Protein AF-A0A7C6TCW6-F1 (afdb_monomer_lite)

Foldseek 3Di:
DDDDVVVVVVLCVQLPDDQPFPDPSVVSNVVSVCVVCVVVVWHWDKDKDWWACCCVVPVVVVLVVLLVVLQVVLVVCCVVDVPVSVVSVVVNVVVCVVVVDDDPVVVVVGVPHDIGIDMDTDTDDDDDPPDPDDDDDDD

Secondary structure (DSSP, 8-state):
----HHHHHHHHHHT-S---TTSHHHHHHHHHHHHHHHHTT--EEEEEEEE--HHHHHHHHHHHHHHHHHHHHHHHHTTT-HHHHHHHHHHHHHHHGGGGS--HHHHHHHHTS--EEEEEEEE--PPPTT-S-------

Sequence (139 aa):
MRFEAERARANAVAIAFPRRSGSEGSARARGHIVAQLRAANLEPAIESFGFSPLLMELALPLAVLAVAGVVLAATFTYPSSPGAAMALLLLGFLAGLPATRWNRGIERLLDRGAQHEGINVVVEVPAPADADRHLILMA

pLDDT: mean 79.87, std 12.92, range [32.81, 93.44]

Radius of gyration: 23.72 Å; chains: 1; bounding box: 47×37×62 Å

Structure (mmCIF, N/CA/C/O backbone):
data_AF-A0A7C6TCW6-F1
#
_entry.id   AF-A0A7C6TCW6-F1
#
loop_
_atom_site.group_PDB
_atom_site.id
_atom_site.type_symbol
_atom_site.label_atom_id
_atom_site.label_alt_id
_atom_site.label_comp_id
_atom_site.label_asym_id
_atom_site.label_entity_id
_atom_site.label_seq_id
_atom_site.pdbx_PDB_ins_code
_atom_site.Cartn_x
_atom_site.Cartn_y
_atom_site.Cartn_z
_atom_site.occupancy
_atom_site.B_iso_or_equiv
_atom_site.auth_seq_id
_atom_site.auth_comp_id
_atom_site.auth_asym_id
_atom_site.auth_atom_id
_atom_site.pdbx_PDB_model_num
ATOM 1 N N . MET A 1 1 ? -25.259 -14.004 13.417 1.00 54.69 1 MET A N 1
ATOM 2 C CA . MET A 1 1 ? -25.116 -12.533 13.294 1.00 54.69 1 MET A CA 1
ATOM 3 C C . MET A 1 1 ? -25.705 -12.094 11.964 1.00 54.69 1 MET A C 1
ATOM 5 O O . MET A 1 1 ? -25.434 -12.751 1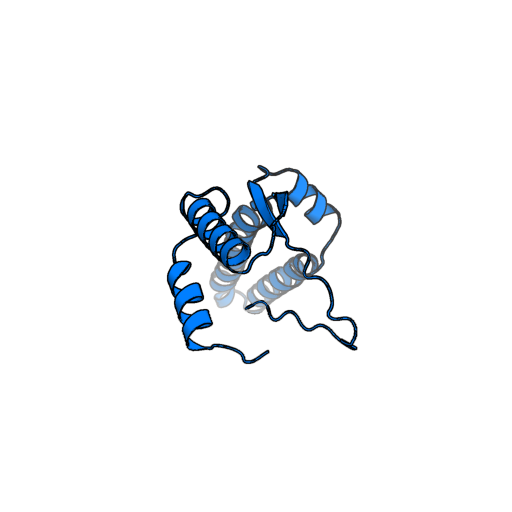0.966 1.00 54.69 1 MET A O 1
ATOM 9 N N . ARG A 1 2 ? -26.525 -11.037 11.935 1.00 70.81 2 ARG A N 1
ATOM 10 C CA . ARG A 1 2 ? -27.025 -10.448 10.684 1.00 70.81 2 ARG A CA 1
ATOM 11 C C . ARG A 1 2 ? -26.055 -9.346 10.266 1.00 70.81 2 ARG A C 1
ATOM 13 O O . ARG A 1 2 ? -25.781 -8.455 11.058 1.00 70.81 2 ARG A O 1
ATOM 20 N N . PHE A 1 3 ? -25.506 -9.438 9.061 1.00 76.38 3 PHE A N 1
ATOM 21 C CA . PHE A 1 3 ? -24.609 -8.413 8.536 1.00 76.38 3 PHE A CA 1
ATOM 22 C C . PHE A 1 3 ? -25.398 -7.135 8.213 1.00 76.38 3 PHE A C 1
ATOM 24 O O . PHE A 1 3 ? -26.351 -7.169 7.433 1.00 76.38 3 PHE A O 1
ATOM 31 N N . GLU A 1 4 ? -25.010 -6.013 8.820 1.00 84.25 4 GLU A N 1
ATOM 32 C CA . GLU A 1 4 ? -25.613 -4.696 8.593 1.00 84.25 4 GLU A CA 1
ATOM 33 C C . GLU A 1 4 ? -24.833 -3.941 7.510 1.00 84.25 4 GLU A C 1
ATOM 35 O O . GLU A 1 4 ? -23.917 -3.169 7.797 1.00 84.25 4 GLU A O 1
ATOM 40 N N . ALA A 1 5 ? -25.197 -4.166 6.246 1.00 85.50 5 ALA A N 1
ATOM 41 C CA . ALA A 1 5 ? -24.483 -3.605 5.097 1.00 85.50 5 ALA A CA 1
ATOM 42 C C . ALA A 1 5 ? -24.388 -2.067 5.120 1.00 85.50 5 ALA A C 1
ATOM 44 O O . ALA A 1 5 ? -23.332 -1.514 4.820 1.00 85.50 5 ALA A O 1
ATOM 45 N N . GLU A 1 6 ? -25.454 -1.374 5.531 1.00 89.00 6 GLU A N 1
ATOM 46 C CA . GLU A 1 6 ? -25.458 0.095 5.626 1.00 89.00 6 GLU A CA 1
ATOM 47 C C . GLU A 1 6 ? -24.468 0.612 6.672 1.00 89.00 6 GLU A C 1
ATOM 49 O O . GLU A 1 6 ? -23.754 1.589 6.443 1.00 89.00 6 GLU A O 1
ATOM 54 N N . ARG A 1 7 ? -24.351 -0.090 7.802 1.00 84.38 7 ARG A N 1
ATOM 55 C CA . ARG A 1 7 ? -23.389 0.251 8.852 1.00 84.38 7 ARG A CA 1
ATOM 56 C C . ARG A 1 7 ? -21.953 0.004 8.395 1.00 84.38 7 ARG A C 1
ATOM 58 O O . ARG A 1 7 ? -21.087 0.846 8.621 1.00 84.38 7 ARG A O 1
ATOM 65 N N . ALA A 1 8 ? -21.708 -1.109 7.703 1.00 84.06 8 ALA A N 1
ATOM 66 C CA . ALA A 1 8 ? -20.403 -1.404 7.113 1.00 84.06 8 ALA A CA 1
ATOM 67 C C . ALA A 1 8 ? -19.998 -0.343 6.077 1.00 84.06 8 ALA A C 1
ATOM 69 O O . ALA A 1 8 ? -18.872 0.154 6.104 1.00 84.06 8 ALA A O 1
ATOM 70 N N . ARG A 1 9 ? -20.935 0.072 5.215 1.00 87.50 9 ARG A N 1
ATOM 71 C CA . ARG A 1 9 ? -20.724 1.149 4.241 1.00 87.50 9 ARG A CA 1
ATOM 72 C C . ARG A 1 9 ? -20.415 2.482 4.920 1.00 87.50 9 ARG A C 1
ATOM 74 O O . ARG A 1 9 ? -19.470 3.154 4.514 1.00 87.50 9 ARG A O 1
ATOM 81 N N . ALA A 1 10 ? -21.179 2.861 5.944 1.00 89.06 10 ALA A N 1
ATOM 82 C CA . ALA A 1 10 ? -20.945 4.097 6.689 1.00 89.06 10 ALA A CA 1
ATOM 83 C C . ALA A 1 10 ? -19.545 4.119 7.326 1.00 89.06 10 ALA A C 1
ATOM 85 O O . ALA A 1 10 ? -18.828 5.111 7.199 1.00 89.06 10 ALA A O 1
ATOM 86 N N . ASN A 1 11 ? -19.121 3.001 7.924 1.00 88.69 11 ASN A N 1
ATOM 87 C CA . ASN A 1 11 ? -17.780 2.853 8.491 1.00 88.69 11 ASN A CA 1
ATOM 88 C C . ASN A 1 11 ? -16.686 2.930 7.417 1.00 88.69 11 ASN A C 1
ATOM 90 O O . ASN A 1 11 ? -15.690 3.622 7.613 1.00 88.69 11 ASN A O 1
ATOM 94 N N . ALA A 1 12 ? -16.881 2.283 6.264 1.00 87.31 12 ALA A N 1
ATOM 95 C CA . ALA A 1 12 ? -15.932 2.346 5.154 1.00 87.31 12 ALA A CA 1
ATOM 96 C C . ALA A 1 12 ? -15.739 3.786 4.649 1.00 87.31 12 ALA A C 1
ATOM 98 O O . ALA A 1 12 ? -14.606 4.233 4.478 1.00 87.31 12 ALA A O 1
ATOM 99 N N . VAL A 1 13 ? -16.834 4.538 4.484 1.00 92.06 13 VAL A N 1
ATOM 100 C CA . VAL A 1 13 ? -16.797 5.959 4.099 1.00 92.06 13 VAL A CA 1
ATOM 101 C C . VAL A 1 13 ? -16.108 6.806 5.171 1.00 92.06 13 VAL A C 1
ATOM 103 O O . VAL A 1 13 ? -15.312 7.684 4.839 1.00 92.06 13 VAL A O 1
ATOM 106 N N . ALA A 1 14 ? -16.351 6.524 6.453 1.00 88.31 14 ALA A N 1
ATOM 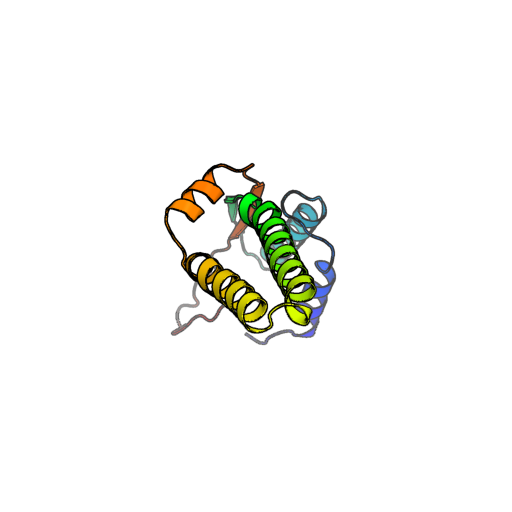107 C CA . ALA A 1 14 ? -15.774 7.277 7.565 1.00 88.31 14 ALA A CA 1
ATOM 108 C C . ALA A 1 14 ? -14.240 7.215 7.626 1.00 88.31 14 ALA A C 1
ATOM 110 O O . ALA A 1 14 ? -13.632 8.104 8.219 1.00 88.31 14 ALA A O 1
ATOM 111 N N . ILE A 1 15 ? -13.615 6.208 7.006 1.00 91.38 15 ILE A N 1
ATOM 112 C CA . ILE A 1 15 ? -12.154 6.052 6.924 1.00 91.38 15 ILE A CA 1
ATOM 113 C C . ILE A 1 15 ? -11.604 6.196 5.494 1.00 91.38 15 ILE A C 1
ATOM 115 O O . ILE A 1 15 ? -10.417 5.944 5.268 1.00 91.38 15 ILE A O 1
ATOM 119 N N . ALA A 1 16 ? -12.438 6.578 4.522 1.00 88.94 16 ALA A N 1
ATOM 120 C CA . ALA A 1 16 ? -12.087 6.686 3.103 1.00 88.94 16 ALA A CA 1
ATOM 121 C C . ALA A 1 16 ? -11.360 8.005 2.780 1.00 88.94 16 ALA A C 1
ATOM 123 O O . ALA A 1 16 ? -11.826 8.831 1.999 1.00 88.94 16 ALA A O 1
ATOM 124 N N . PHE A 1 17 ? -10.200 8.211 3.395 1.00 90.50 17 PHE A N 1
ATOM 125 C CA . PHE A 1 17 ? -9.302 9.335 3.131 1.00 90.50 17 PHE A CA 1
ATOM 126 C C . PHE A 1 17 ? -7.839 8.855 3.115 1.00 90.50 17 PHE A C 1
ATOM 128 O O . PHE A 1 17 ? -7.556 7.741 3.573 1.00 90.50 17 PHE A O 1
ATOM 135 N N . PRO A 1 18 ? -6.887 9.658 2.597 1.00 88.94 18 PRO A N 1
ATOM 136 C CA . PRO A 1 18 ? -5.473 9.295 2.606 1.00 88.94 18 PRO A CA 1
ATOM 137 C C . PRO A 1 18 ? -4.973 8.995 4.023 1.00 88.94 18 PRO A C 1
ATOM 139 O O . PRO A 1 18 ? -5.054 9.829 4.922 1.00 88.94 18 PRO A O 1
ATOM 142 N N . ARG A 1 19 ? -4.452 7.785 4.222 1.00 87.50 19 ARG A N 1
ATOM 143 C CA . ARG A 1 19 ? -4.092 7.232 5.537 1.00 87.50 19 ARG A CA 1
ATOM 144 C C . ARG A 1 19 ? -2.727 6.547 5.501 1.00 87.50 19 ARG A C 1
ATOM 146 O O . ARG A 1 19 ? -2.583 5.389 5.876 1.00 87.50 19 ARG A O 1
ATOM 153 N N . ARG A 1 20 ? -1.715 7.262 4.994 1.00 81.69 20 ARG A N 1
ATOM 154 C CA . ARG A 1 20 ? -0.324 6.771 4.955 1.00 81.69 20 ARG A CA 1
ATOM 155 C C . ARG A 1 20 ? 0.151 6.440 6.375 1.00 81.69 20 ARG A C 1
ATOM 157 O O . ARG A 1 20 ? -0.230 7.139 7.318 1.00 81.69 20 ARG A O 1
ATOM 164 N N . SER A 1 21 ? 0.982 5.411 6.539 1.00 79.50 21 SER A N 1
ATOM 165 C CA . SER A 1 21 ? 1.566 5.100 7.853 1.00 79.50 21 SER A CA 1
ATOM 166 C C . SER A 1 21 ? 2.279 6.320 8.438 1.00 79.50 21 SER A C 1
ATOM 168 O O . SER A 1 21 ? 2.903 7.078 7.697 1.00 79.50 21 SER A O 1
ATOM 170 N N . GLY A 1 22 ? 2.126 6.545 9.743 1.00 77.25 22 GLY A N 1
ATOM 171 C CA . GLY A 1 22 ? 2.667 7.720 10.437 1.00 77.25 22 GLY A CA 1
ATOM 172 C C . GLY A 1 22 ? 1.963 9.058 10.153 1.00 77.25 22 GLY A C 1
ATOM 173 O O . GLY A 1 22 ? 2.321 10.058 10.763 1.00 77.25 22 GLY A O 1
ATOM 174 N N . SER A 1 23 ? 0.961 9.114 9.266 1.00 85.50 23 SER A N 1
ATOM 175 C CA . SER A 1 23 ? 0.213 10.354 8.991 1.00 85.50 23 SER A CA 1
ATOM 176 C C . SER A 1 23 ? -0.913 10.619 9.999 1.00 85.50 23 SER A C 1
ATOM 178 O O . SER A 1 23 ? -1.426 9.693 10.635 1.00 85.50 23 SER A O 1
ATOM 180 N N . GLU A 1 24 ? -1.391 11.868 10.059 1.00 89.50 24 GLU A N 1
ATOM 181 C CA . GLU A 1 24 ? -2.609 12.234 10.804 1.00 89.50 24 GLU A CA 1
ATOM 182 C C . GLU A 1 24 ? -3.831 11.414 10.370 1.00 89.50 24 GLU A C 1
ATOM 184 O O . GLU A 1 24 ? -4.651 11.024 11.201 1.00 89.50 24 GLU A O 1
ATOM 189 N N . GLY A 1 25 ? -3.933 11.087 9.076 1.00 88.56 25 GLY A N 1
ATOM 190 C CA . GLY A 1 25 ? -4.988 10.220 8.558 1.00 88.56 25 GLY A CA 1
ATOM 191 C C . GLY A 1 25 ? -4.953 8.831 9.202 1.00 88.56 25 GLY A C 1
ATOM 192 O O . GLY A 1 25 ? -5.979 8.327 9.656 1.00 88.56 25 GLY A O 1
ATOM 193 N N . SER A 1 26 ? -3.770 8.228 9.332 1.00 87.75 26 SER A N 1
ATOM 194 C CA . SER A 1 26 ? -3.629 6.940 10.026 1.00 87.75 26 SER A CA 1
ATOM 195 C C . SER A 1 26 ? -4.049 7.036 11.500 1.00 87.75 26 SER A C 1
ATOM 197 O O . SER A 1 26 ? -4.824 6.204 11.978 1.00 87.75 26 SER A O 1
ATOM 199 N N . ALA A 1 27 ? -3.651 8.102 12.205 1.00 89.31 27 ALA A N 1
ATOM 200 C CA . ALA A 1 27 ? -4.062 8.329 13.593 1.00 89.31 27 ALA A CA 1
ATOM 201 C C . ALA A 1 27 ? -5.586 8.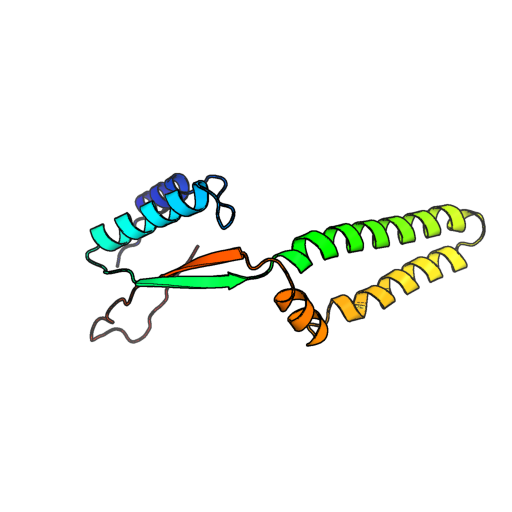500 13.741 1.00 89.31 27 ALA A C 1
ATOM 203 O O . ALA A 1 27 ? -6.194 7.915 14.642 1.00 89.31 27 ALA A O 1
ATOM 204 N N . ARG A 1 28 ? -6.220 9.245 12.826 1.00 91.06 28 ARG A N 1
ATOM 205 C CA . ARG A 1 28 ? -7.676 9.440 12.792 1.00 91.06 28 ARG A CA 1
ATOM 206 C C . ARG A 1 28 ? -8.423 8.137 12.510 1.00 91.06 28 ARG A C 1
ATOM 208 O O . ARG A 1 28 ? -9.404 7.843 13.190 1.00 91.06 28 ARG A O 1
ATOM 215 N N . ALA A 1 29 ? -7.956 7.350 11.541 1.00 90.44 29 ALA A N 1
ATOM 216 C CA . ALA A 1 29 ? -8.545 6.053 11.214 1.00 90.44 29 ALA A CA 1
ATOM 217 C C . ALA A 1 29 ? -8.432 5.076 12.396 1.00 90.44 29 ALA A C 1
ATOM 219 O O . ALA A 1 29 ? -9.423 4.449 12.767 1.00 90.44 29 ALA A O 1
ATOM 220 N N . ARG A 1 30 ? -7.266 5.021 13.055 1.00 90.38 30 ARG A N 1
ATOM 221 C CA . ARG A 1 30 ? -7.063 4.233 14.279 1.00 90.38 30 ARG A CA 1
ATOM 222 C C . ARG A 1 30 ? -8.041 4.638 15.379 1.00 90.38 30 ARG A C 1
ATOM 224 O O . ARG A 1 30 ? -8.686 3.772 15.963 1.00 90.38 30 ARG A O 1
ATOM 231 N N . GLY A 1 31 ? -8.182 5.939 15.638 1.00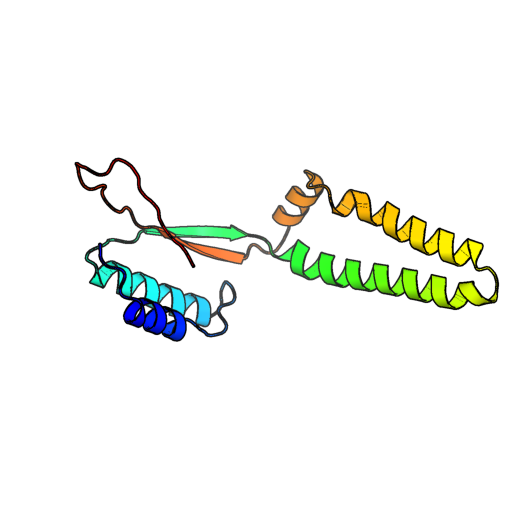 91.19 31 GLY A N 1
ATOM 232 C CA . GLY A 1 31 ? -9.130 6.454 16.630 1.00 91.19 31 GLY A CA 1
ATOM 233 C C . GLY A 1 31 ? -10.573 6.039 16.332 1.00 91.19 31 GLY A C 1
ATOM 234 O O . GLY A 1 31 ? -11.283 5.603 17.235 1.00 91.19 31 GLY A O 1
ATOM 235 N N . HIS A 1 32 ? -10.983 6.096 15.060 1.00 91.75 32 HIS A N 1
ATOM 236 C CA . HIS A 1 32 ? -12.305 5.638 14.632 1.00 91.75 32 HIS A CA 1
ATOM 237 C C . HIS A 1 32 ? -12.509 4.134 14.876 1.00 91.75 32 HIS A C 1
ATOM 239 O O . HIS A 1 32 ? -13.524 3.747 15.452 1.00 91.75 32 HIS A O 1
ATOM 245 N N . ILE A 1 33 ? -11.540 3.292 14.499 1.00 90.31 33 ILE A N 1
ATOM 246 C CA . ILE A 1 33 ? -11.612 1.833 14.689 1.00 90.31 33 ILE A CA 1
ATOM 247 C C . ILE A 1 33 ? -11.692 1.481 16.180 1.00 90.31 33 ILE A C 1
ATOM 249 O O . ILE A 1 33 ? -12.579 0.734 16.586 1.00 90.31 33 ILE A O 1
ATOM 253 N N . VAL A 1 34 ? -10.821 2.064 17.010 1.00 92.44 34 VAL A N 1
ATOM 254 C CA . VAL A 1 34 ? -10.819 1.840 18.466 1.00 92.44 34 VAL A CA 1
ATOM 255 C C . VAL A 1 34 ? -12.151 2.259 19.092 1.00 92.44 34 VAL A C 1
ATOM 257 O O . VAL A 1 34 ? -12.688 1.534 19.928 1.00 92.44 34 VAL A O 1
ATOM 260 N N . ALA A 1 35 ? -12.718 3.392 18.670 1.00 90.75 35 ALA A N 1
ATOM 261 C CA . ALA A 1 35 ? -14.017 3.845 19.159 1.00 90.75 35 ALA A CA 1
ATOM 262 C C . ALA A 1 35 ? -15.152 2.877 18.784 1.00 90.75 35 ALA A C 1
ATOM 264 O O . ALA A 1 35 ? -15.992 2.579 19.630 1.00 90.75 35 ALA A O 1
ATOM 265 N N . GLN A 1 36 ? -15.165 2.351 17.552 1.00 90.00 36 GLN A N 1
ATOM 266 C CA . GLN A 1 36 ? -16.168 1.373 17.112 1.00 90.00 36 GLN A CA 1
ATOM 267 C C . GLN A 1 36 ? -16.059 0.046 17.875 1.00 90.00 36 GLN A C 1
ATOM 269 O O . GLN A 1 36 ? -17.082 -0.516 18.261 1.00 90.00 36 GLN A O 1
ATOM 274 N N . LEU A 1 37 ? -14.838 -0.435 18.135 1.00 89.44 37 LEU A N 1
ATOM 275 C CA . LEU A 1 37 ? -14.610 -1.660 18.911 1.00 89.44 37 LEU A CA 1
ATOM 276 C C . LEU A 1 37 ? -15.074 -1.500 20.364 1.00 89.44 37 LEU A C 1
ATOM 278 O O . LEU A 1 37 ? -15.831 -2.333 20.859 1.00 89.44 37 LEU A O 1
ATOM 282 N N . ARG A 1 38 ? -14.729 -0.383 21.013 1.00 90.56 38 ARG A N 1
ATOM 283 C CA . ARG A 1 38 ? -15.197 -0.086 22.378 1.00 90.56 38 ARG A CA 1
ATOM 284 C C . ARG A 1 38 ? -16.708 0.097 22.460 1.00 90.5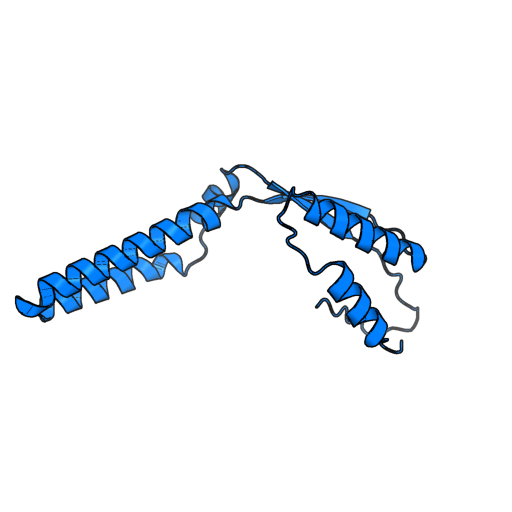6 38 ARG A C 1
ATOM 286 O O . ARG A 1 38 ? -17.325 -0.385 23.401 1.00 90.56 38 ARG A O 1
ATOM 293 N N . ALA A 1 39 ? -17.328 0.729 21.461 1.00 89.44 39 ALA A N 1
ATOM 294 C CA . ALA A 1 39 ? -18.787 0.832 21.377 1.00 89.44 39 ALA A CA 1
ATOM 295 C C . ALA A 1 39 ? -19.475 -0.540 21.227 1.00 89.44 39 ALA A C 1
ATOM 297 O O . ALA A 1 39 ? -20.656 -0.672 21.544 1.00 89.44 39 ALA A O 1
ATOM 298 N N . ALA A 1 40 ? -18.745 -1.559 20.763 1.00 85.88 40 ALA A N 1
ATOM 299 C CA . ALA A 1 40 ? -19.183 -2.950 20.722 1.00 85.88 40 ALA A CA 1
ATOM 300 C C . ALA A 1 40 ? -18.813 -3.747 21.993 1.00 85.88 40 ALA A C 1
ATOM 302 O O . ALA A 1 40 ? -18.946 -4.969 21.989 1.00 85.88 40 ALA A O 1
ATOM 303 N N . ASN A 1 41 ? -18.376 -3.078 23.070 1.00 87.81 41 ASN A N 1
ATOM 304 C CA . ASN A 1 41 ? -17.877 -3.681 24.314 1.00 87.81 41 ASN A CA 1
ATOM 305 C C . ASN A 1 41 ? -16.679 -4.623 24.111 1.00 87.81 41 ASN A C 1
ATOM 307 O O . ASN A 1 41 ? -16.522 -5.602 24.839 1.00 87.81 41 ASN A O 1
ATOM 311 N N . LEU A 1 42 ? -15.843 -4.336 23.114 1.00 86.62 42 LEU A N 1
ATOM 312 C CA . LEU A 1 42 ? -14.581 -5.029 22.912 1.00 86.62 42 LEU A CA 1
ATOM 313 C C . LEU A 1 42 ? -13.420 -4.147 23.373 1.00 86.62 42 LEU A C 1
ATOM 315 O O . LEU A 1 42 ? -13.407 -2.946 23.094 1.00 86.62 42 LEU A O 1
ATOM 319 N N . GLU A 1 43 ? -12.429 -4.752 24.024 1.00 89.12 43 GLU A N 1
ATOM 320 C CA . GLU A 1 43 ? -11.212 -4.067 24.464 1.00 89.12 43 GLU A CA 1
ATOM 321 C C . GLU A 1 43 ? -10.071 -4.306 23.464 1.00 89.12 43 GLU A C 1
ATOM 323 O O . GLU A 1 43 ? -9.521 -5.408 23.410 1.00 89.12 43 GLU A O 1
ATOM 328 N N . PRO A 1 44 ? -9.718 -3.309 22.630 1.00 88.69 44 PRO A N 1
ATOM 329 C CA . PRO A 1 44 ? -8.640 -3.461 21.667 1.00 88.69 44 PRO A CA 1
ATOM 330 C C . PRO A 1 44 ? -7.259 -3.277 22.313 1.00 88.69 44 PRO A C 1
ATOM 332 O O . PRO A 1 44 ? -7.004 -2.277 22.990 1.00 88.69 44 PRO A O 1
ATOM 335 N N . ALA A 1 45 ? -6.338 -4.186 22.006 1.00 88.06 45 ALA A N 1
ATOM 336 C CA . ALA A 1 45 ? -4.906 -4.027 22.219 1.00 88.06 45 ALA A CA 1
ATOM 337 C C . ALA A 1 45 ? -4.265 -3.283 21.035 1.00 88.06 45 ALA A C 1
ATOM 339 O O . ALA A 1 45 ? -4.653 -3.451 19.876 1.00 88.06 45 ALA A O 1
ATOM 340 N N . ILE A 1 46 ? -3.279 -2.438 21.333 1.00 87.25 46 ILE A N 1
ATOM 341 C CA . ILE A 1 46 ? -2.528 -1.676 20.332 1.00 87.25 46 ILE A CA 1
ATOM 342 C C . ILE A 1 46 ? -1.116 -2.250 20.273 1.00 87.25 46 ILE A C 1
ATOM 344 O O . ILE A 1 46 ? -0.379 -2.163 21.253 1.00 87.25 46 ILE A O 1
ATOM 348 N N . GLU A 1 47 ? -0.740 -2.803 19.123 1.00 87.00 47 GLU A N 1
ATOM 349 C CA . GLU A 1 47 ? 0.580 -3.398 18.906 1.00 87.00 47 GLU A CA 1
ATOM 350 C C . GLU A 1 47 ? 1.354 -2.598 17.856 1.00 87.00 47 GLU A C 1
ATOM 352 O O . GLU A 1 47 ? 0.912 -2.470 16.711 1.00 87.00 47 GLU A O 1
ATOM 357 N N . SER A 1 48 ? 2.513 -2.057 18.233 1.00 83.50 48 SER A N 1
ATOM 358 C CA . SER A 1 48 ? 3.420 -1.398 17.288 1.00 83.50 48 SER A CA 1
ATOM 359 C C . SER A 1 48 ? 4.254 -2.433 16.532 1.00 83.50 48 SER A C 1
ATOM 361 O O . SER A 1 48 ? 4.757 -3.392 17.117 1.00 83.50 48 SER A O 1
ATOM 363 N N . PHE A 1 49 ? 4.457 -2.209 15.235 1.00 81.31 49 PHE A N 1
ATOM 364 C CA . PHE A 1 49 ? 5.394 -2.974 14.416 1.00 81.31 49 PHE A CA 1
ATOM 365 C C . PHE A 1 49 ? 6.217 -2.043 13.524 1.00 81.31 49 PHE A C 1
ATOM 367 O O . PHE A 1 49 ? 5.758 -0.979 13.116 1.00 81.31 49 PHE A O 1
ATOM 374 N N . GLY A 1 50 ? 7.444 -2.447 13.208 1.00 74.94 50 GLY A N 1
ATOM 375 C CA . GLY A 1 50 ? 8.300 -1.736 12.265 1.00 74.94 50 GLY A CA 1
ATOM 376 C C . GLY A 1 50 ? 8.220 -2.359 10.878 1.00 74.94 50 GLY A C 1
ATOM 377 O O . GLY A 1 50 ? 8.270 -3.581 10.741 1.00 74.94 50 GLY A O 1
ATOM 378 N N . PHE A 1 51 ? 8.128 -1.536 9.837 1.00 75.38 51 PHE A N 1
ATOM 379 C CA . PHE A 1 51 ? 8.327 -1.987 8.460 1.00 75.38 51 PHE A CA 1
ATOM 380 C C . PHE A 1 51 ? 9.119 -0.955 7.662 1.00 75.38 51 PHE A C 1
ATOM 382 O O . PHE A 1 51 ? 9.116 0.233 7.967 1.00 75.38 51 PHE A O 1
ATOM 389 N N . SER A 1 52 ? 9.798 -1.395 6.610 1.00 72.56 52 SER A N 1
ATOM 390 C CA . SER A 1 52 ? 10.591 -0.515 5.755 1.00 72.56 52 SER A CA 1
ATOM 391 C C . SER A 1 52 ? 9.977 -0.439 4.360 1.00 72.56 52 SER A C 1
ATOM 393 O O . SER A 1 52 ? 9.933 -1.453 3.658 1.00 72.56 52 SER A O 1
ATOM 395 N N . PRO A 1 53 ? 9.520 0.744 3.914 1.00 69.19 53 PRO A N 1
ATOM 396 C CA . PRO A 1 53 ? 9.022 0.929 2.557 1.00 69.19 53 PRO A CA 1
ATOM 397 C C . PRO A 1 53 ? 10.154 1.138 1.544 1.00 69.19 53 PRO A C 1
ATOM 399 O O . PRO A 1 53 ? 9.869 1.271 0.358 1.00 69.19 53 PRO A O 1
ATOM 402 N N . LEU A 1 54 ? 11.422 1.152 1.983 1.00 70.19 54 LEU A N 1
ATOM 403 C CA . LEU A 1 54 ? 12.594 1.507 1.175 1.00 70.19 54 LEU A CA 1
ATOM 404 C C . LEU A 1 54 ? 12.642 0.742 -0.152 1.00 70.19 54 LEU A C 1
ATOM 406 O O . LEU A 1 54 ? 12.926 1.314 -1.199 1.00 70.19 54 LEU A O 1
ATOM 410 N N . LEU A 1 55 ? 12.333 -0.552 -0.119 1.00 65.88 55 LEU A N 1
ATOM 411 C CA . LEU A 1 55 ? 12.332 -1.387 -1.315 1.00 65.88 55 LEU A CA 1
ATOM 412 C C . LEU A 1 55 ? 11.211 -0.994 -2.279 1.00 65.88 55 LEU A C 1
ATOM 414 O O . LEU A 1 55 ? 11.453 -0.918 -3.474 1.00 65.88 55 LEU A O 1
ATOM 418 N N . MET A 1 56 ? 10.015 -0.671 -1.790 1.00 66.94 56 MET A N 1
ATOM 419 C CA . MET A 1 56 ? 8.930 -0.197 -2.655 1.00 66.94 56 MET A CA 1
ATOM 420 C C . MET A 1 56 ? 9.220 1.199 -3.217 1.00 66.94 56 MET A C 1
ATOM 422 O O . MET A 1 56 ? 9.011 1.434 -4.404 1.00 66.94 56 MET A O 1
ATOM 426 N N . GLU A 1 57 ? 9.727 2.111 -2.386 1.00 72.81 57 GLU A N 1
ATOM 427 C CA . GLU A 1 57 ? 9.997 3.499 -2.774 1.00 72.81 57 GLU A CA 1
ATOM 428 C C . GLU A 1 57 ? 11.208 3.635 -3.703 1.00 72.81 57 GLU A C 1
ATOM 430 O O . GLU A 1 57 ? 11.207 4.513 -4.559 1.00 72.81 57 GLU A O 1
ATOM 435 N N . LEU A 1 58 ? 12.220 2.771 -3.578 1.00 73.75 58 LEU A N 1
ATOM 436 C CA . LEU A 1 58 ? 13.438 2.843 -4.387 1.00 73.75 58 LEU A CA 1
ATOM 437 C C . LEU A 1 58 ? 13.452 1.827 -5.534 1.00 73.75 58 LEU A C 1
ATOM 439 O O . LEU A 1 58 ? 13.823 2.170 -6.657 1.00 73.75 58 LEU A O 1
ATOM 443 N N . ALA A 1 59 ? 13.051 0.576 -5.290 1.00 75.25 59 ALA A N 1
ATOM 444 C CA . ALA A 1 59 ? 13.169 -0.462 -6.311 1.00 75.25 59 ALA A CA 1
ATOM 445 C C . ALA A 1 59 ? 12.140 -0.292 -7.427 1.00 75.25 59 ALA A C 1
ATOM 447 O O . ALA A 1 59 ? 12.472 -0.582 -8.572 1.00 75.25 59 ALA A O 1
ATOM 448 N N . LEU A 1 60 ? 10.935 0.218 -7.141 1.00 76.56 60 LEU A N 1
ATOM 449 C CA . LEU A 1 60 ? 9.936 0.437 -8.188 1.00 76.56 60 LEU A CA 1
ATOM 450 C C . LEU A 1 60 ? 10.377 1.529 -9.184 1.00 76.56 60 LEU A C 1
ATOM 452 O O . LEU A 1 60 ? 10.398 1.230 -10.379 1.00 76.56 60 LEU A O 1
ATOM 456 N N . PRO A 1 61 ? 10.808 2.740 -8.767 1.00 80.94 61 PRO A N 1
ATOM 457 C CA . PRO A 1 61 ? 11.321 3.733 -9.712 1.00 80.94 61 PRO A CA 1
ATOM 458 C C . PRO A 1 61 ? 12.553 3.253 -10.478 1.00 80.94 61 PRO A C 1
ATOM 460 O O . PRO A 1 61 ? 12.638 3.459 -11.686 1.00 80.94 61 PRO A O 1
ATOM 463 N N . LEU A 1 62 ? 13.490 2.578 -9.803 1.00 84.25 62 LEU A N 1
ATOM 464 C CA . LEU A 1 62 ? 14.686 2.042 -10.456 1.00 84.25 62 LEU A CA 1
ATOM 465 C C . LEU A 1 62 ? 14.340 0.960 -11.484 1.00 84.25 62 LEU A C 1
ATOM 467 O O . LEU A 1 62 ? 14.903 0.963 -12.576 1.00 84.25 62 LEU A O 1
ATOM 471 N N . ALA A 1 63 ? 13.391 0.073 -11.175 1.00 83.06 63 ALA A N 1
ATOM 472 C CA . ALA A 1 63 ? 12.909 -0.934 -12.115 1.00 83.06 63 ALA A CA 1
ATOM 473 C C . ALA A 1 63 ? 12.228 -0.287 -13.329 1.00 83.06 63 ALA A C 1
ATOM 475 O O . ALA A 1 63 ? 12.513 -0.671 -14.461 1.00 83.06 63 ALA A O 1
ATOM 476 N N . VAL A 1 64 ? 11.389 0.733 -13.113 1.00 84.75 64 VAL A N 1
ATOM 477 C CA . VAL A 1 64 ? 10.746 1.490 -14.201 1.00 84.75 64 VAL A CA 1
ATOM 478 C C . VAL A 1 64 ? 11.791 2.164 -15.091 1.00 84.75 64 VAL A C 1
ATOM 480 O O . VAL A 1 64 ? 11.712 2.045 -16.313 1.00 84.75 64 VAL A O 1
ATOM 483 N N . LEU A 1 65 ? 12.798 2.817 -14.505 1.00 90.00 65 LEU A N 1
ATOM 484 C CA . LEU A 1 65 ? 13.889 3.450 -15.252 1.00 90.00 65 LEU A CA 1
ATOM 485 C C . LEU A 1 65 ? 14.719 2.430 -16.038 1.00 90.00 65 LEU A C 1
ATOM 487 O O . LEU A 1 65 ? 15.049 2.676 -17.197 1.00 90.00 65 LEU A O 1
ATOM 491 N N . ALA A 1 66 ? 15.025 1.277 -15.441 1.00 89.06 66 ALA A N 1
ATOM 492 C CA . ALA A 1 66 ? 15.761 0.209 -16.109 1.00 89.06 66 ALA A CA 1
ATOM 493 C C . ALA A 1 66 ? 14.984 -0.351 -17.309 1.00 89.06 66 ALA A C 1
ATOM 495 O O . ALA A 1 66 ? 15.541 -0.464 -18.402 1.00 89.06 66 ALA A O 1
ATOM 496 N N . VAL A 1 67 ? 13.688 -0.639 -17.141 1.00 88.94 67 VAL A N 1
ATOM 497 C CA . VAL A 1 67 ? 12.818 -1.106 -18.234 1.00 88.94 67 VAL A CA 1
ATOM 498 C C . VAL A 1 67 ? 12.717 -0.047 -19.333 1.00 88.94 67 VAL A C 1
ATOM 500 O O . VAL A 1 67 ? 12.897 -0.373 -20.506 1.00 88.94 67 VAL A O 1
ATOM 503 N N . ALA A 1 68 ? 12.498 1.220 -18.971 1.00 90.69 68 ALA A N 1
ATOM 504 C CA . ALA A 1 68 ? 12.454 2.321 -19.930 1.00 90.69 68 ALA A CA 1
ATOM 505 C C . ALA A 1 68 ? 13.766 2.439 -20.722 1.00 90.69 68 ALA A C 1
ATOM 507 O O . ALA A 1 68 ? 13.730 2.584 -21.942 1.00 90.69 68 ALA A O 1
ATOM 508 N N . GLY A 1 69 ? 14.916 2.307 -20.056 1.00 93.00 69 GLY A N 1
ATOM 509 C CA . GLY A 1 69 ? 16.232 2.317 -20.695 1.00 93.00 69 GLY A CA 1
ATOM 510 C C . GLY A 1 69 ? 16.429 1.166 -21.684 1.00 93.00 69 GLY A C 1
ATOM 511 O O . GLY A 1 69 ? 16.888 1.396 -22.802 1.00 93.00 69 GLY A O 1
ATOM 512 N N . VAL A 1 70 ? 16.030 -0.058 -21.318 1.00 92.75 70 VAL A N 1
ATOM 513 C CA . VAL A 1 70 ? 16.112 -1.234 -22.204 1.00 92.75 70 VAL A CA 1
ATOM 514 C C . VAL A 1 70 ? 15.216 -1.065 -23.432 1.00 92.75 70 VAL A C 1
ATOM 516 O O . VAL A 1 70 ? 15.662 -1.305 -24.554 1.00 92.75 70 VAL A O 1
ATOM 519 N N . VAL A 1 71 ? 13.975 -0.612 -23.243 1.00 90.81 71 VAL A N 1
ATOM 520 C CA . VAL A 1 71 ? 13.030 -0.367 -24.344 1.00 90.81 71 VAL A CA 1
ATOM 521 C C . VAL A 1 71 ? 13.544 0.737 -25.265 1.00 90.81 71 VAL A C 1
ATOM 523 O O . VAL A 1 71 ? 13.500 0.590 -26.487 1.00 90.81 71 VAL A O 1
ATOM 526 N N . LEU A 1 72 ? 14.084 1.819 -24.703 1.00 93.25 72 LEU A N 1
ATOM 527 C CA . LEU A 1 72 ? 14.655 2.916 -25.477 1.00 93.25 72 LEU A CA 1
ATOM 528 C C . LEU A 1 72 ? 15.861 2.446 -26.304 1.00 93.25 72 LEU A C 1
ATOM 530 O O . LEU A 1 72 ? 15.923 2.705 -27.506 1.00 93.25 72 LEU A O 1
ATOM 534 N N . ALA A 1 73 ? 16.778 1.692 -25.692 1.00 91.00 73 ALA A N 1
ATOM 535 C CA . ALA A 1 73 ? 17.938 1.122 -26.374 1.00 91.00 73 ALA A CA 1
ATOM 536 C C . ALA A 1 73 ? 17.525 0.171 -27.508 1.00 91.00 73 ALA A C 1
ATOM 538 O O . ALA A 1 73 ? 18.052 0.263 -28.618 1.00 91.00 73 ALA A O 1
ATOM 539 N N . ALA A 1 74 ? 16.541 -0.699 -27.265 1.00 91.06 74 ALA A N 1
ATOM 540 C CA . ALA A 1 74 ? 15.997 -1.583 -28.291 1.00 91.06 74 ALA A CA 1
ATOM 541 C C . ALA A 1 74 ? 15.352 -0.791 -29.441 1.00 91.06 74 ALA A C 1
ATOM 543 O O . ALA A 1 74 ? 15.582 -1.113 -30.604 1.00 91.06 74 ALA A O 1
ATOM 544 N N . THR A 1 75 ? 14.620 0.283 -29.130 1.00 90.44 75 THR A N 1
ATOM 545 C CA . THR A 1 75 ? 13.962 1.146 -30.126 1.00 90.44 75 THR A CA 1
ATOM 546 C C . THR A 1 75 ? 14.972 1.822 -31.052 1.00 90.44 75 THR A C 1
ATOM 548 O O . THR A 1 75 ? 14.796 1.795 -32.267 1.00 90.44 75 THR A O 1
ATOM 551 N N . PHE A 1 76 ? 16.060 2.375 -30.510 1.00 91.75 76 PHE A N 1
ATOM 552 C CA . PHE A 1 76 ? 17.119 2.986 -31.326 1.00 91.75 76 PHE A CA 1
ATOM 553 C C . PHE A 1 76 ? 17.941 1.966 -32.119 1.00 91.75 76 PHE A C 1
ATOM 555 O O . PHE A 1 76 ? 18.465 2.290 -33.182 1.00 91.75 76 PHE A O 1
ATOM 562 N N . THR A 1 77 ? 18.051 0.735 -31.620 1.00 91.50 77 THR A N 1
ATOM 563 C CA . THR A 1 77 ? 18.830 -0.326 -32.275 1.00 91.50 77 THR A CA 1
ATOM 564 C C . THR A 1 77 ? 18.031 -1.042 -33.368 1.00 91.50 77 THR A C 1
ATOM 566 O O . THR A 1 77 ? 18.618 -1.565 -34.315 1.00 91.50 77 THR A O 1
ATOM 569 N N . TYR A 1 78 ? 16.698 -1.044 -33.277 1.00 88.88 78 TYR A N 1
ATOM 570 C CA . TYR A 1 78 ? 15.808 -1.786 -34.172 1.00 88.88 78 TYR A CA 1
ATOM 571 C C . TYR A 1 78 ? 15.999 -1.485 -35.672 1.00 88.88 78 TYR A C 1
ATOM 573 O O . TYR A 1 78 ? 16.092 -2.449 -36.434 1.00 88.88 78 TYR A O 1
ATOM 581 N N . PRO A 1 79 ? 16.129 -0.217 -36.126 1.00 89.56 79 PRO A N 1
ATOM 582 C CA . PRO A 1 79 ? 16.318 0.085 -37.548 1.00 89.56 79 PRO A CA 1
ATOM 583 C C . PRO A 1 79 ? 17.626 -0.476 -38.118 1.00 89.56 79 PRO A C 1
ATOM 585 O O . PRO A 1 79 ? 17.697 -0.802 -39.299 1.00 89.56 79 PRO A O 1
ATOM 588 N N . SER A 1 80 ? 18.653 -0.591 -37.274 1.00 89.38 80 SER A N 1
ATOM 589 C CA . SER A 1 80 ? 19.999 -1.021 -37.663 1.00 89.38 80 SER A CA 1
ATOM 590 C C . SER A 1 80 ? 20.181 -2.535 -37.543 1.00 89.38 80 SER A C 1
ATOM 592 O O . SER A 1 80 ? 20.897 -3.144 -38.334 1.00 89.38 80 SER A O 1
ATOM 594 N N . SER A 1 81 ? 19.564 -3.155 -36.533 1.00 92.50 81 SER A N 1
ATOM 595 C CA . SER A 1 81 ? 19.627 -4.596 -36.294 1.00 92.50 81 SER A CA 1
ATOM 596 C C . SER A 1 81 ? 18.436 -5.064 -35.448 1.00 92.50 81 SER A C 1
ATOM 598 O O . SER A 1 81 ? 18.473 -4.993 -34.212 1.00 92.50 81 SER A O 1
ATOM 600 N N . PRO A 1 82 ? 17.391 -5.622 -36.085 1.00 91.19 82 PRO A N 1
ATOM 601 C CA . PRO A 1 82 ? 16.248 -6.193 -35.374 1.00 91.19 82 PRO A CA 1
ATOM 602 C C . PRO A 1 82 ? 16.650 -7.318 -34.408 1.00 91.19 82 PRO A C 1
ATOM 604 O O . PRO A 1 82 ? 16.083 -7.443 -33.324 1.00 91.19 82 PRO A O 1
ATOM 607 N N . GLY A 1 83 ? 17.671 -8.107 -34.767 1.00 92.69 83 GLY A N 1
ATOM 608 C CA . GLY A 1 83 ? 18.199 -9.178 -33.919 1.00 92.69 83 GLY A CA 1
ATOM 609 C C . GLY A 1 83 ? 18.846 -8.655 -32.634 1.00 92.69 83 GLY A C 1
ATOM 610 O O . GLY A 1 83 ? 18.611 -9.207 -31.561 1.00 92.69 83 GLY A O 1
ATOM 611 N N . ALA A 1 84 ? 19.598 -7.553 -32.714 1.00 89.62 84 ALA A N 1
ATOM 612 C CA . ALA A 1 84 ? 20.190 -6.925 -31.533 1.00 89.62 84 ALA A CA 1
ATOM 613 C C . ALA A 1 84 ? 19.123 -6.291 -30.626 1.00 89.62 84 ALA A C 1
ATOM 615 O O . ALA A 1 84 ? 19.196 -6.431 -29.407 1.00 89.62 84 ALA A O 1
ATOM 616 N N . ALA A 1 85 ? 18.093 -5.664 -31.204 1.00 90.88 85 ALA A N 1
ATOM 617 C CA . ALA A 1 85 ? 16.957 -5.153 -30.436 1.00 90.88 85 ALA A CA 1
ATOM 618 C C . ALA A 1 85 ? 16.220 -6.279 -29.688 1.00 90.88 85 ALA A C 1
ATOM 620 O O . ALA A 1 85 ? 15.937 -6.151 -28.497 1.00 90.88 85 ALA A O 1
ATOM 621 N N . MET A 1 86 ? 15.978 -7.413 -30.352 1.00 93.38 86 MET A N 1
ATOM 622 C CA . MET A 1 86 ? 15.365 -8.587 -29.725 1.00 93.38 86 MET A CA 1
ATOM 623 C C . MET A 1 86 ? 16.241 -9.158 -28.600 1.00 93.38 86 MET A C 1
ATOM 625 O O . MET A 1 86 ? 15.730 -9.487 -27.531 1.00 93.38 86 MET A O 1
ATOM 629 N N . ALA A 1 87 ? 17.560 -9.224 -28.804 1.00 92.69 87 ALA A N 1
ATOM 630 C CA . ALA A 1 87 ? 18.502 -9.676 -27.783 1.00 92.69 87 ALA A CA 1
ATOM 631 C C . ALA A 1 87 ? 18.495 -8.769 -26.541 1.00 92.69 87 ALA A C 1
ATOM 633 O O . ALA A 1 87 ? 18.516 -9.279 -25.423 1.00 92.69 87 ALA A O 1
ATOM 634 N N . LEU A 1 88 ? 18.403 -7.445 -26.716 1.00 91.94 88 LEU A N 1
ATOM 635 C CA . LEU A 1 88 ? 18.288 -6.488 -25.608 1.00 91.94 88 LEU A CA 1
ATOM 636 C C . LEU A 1 88 ? 16.998 -6.689 -24.804 1.00 91.94 88 LEU A C 1
ATOM 638 O O . LEU A 1 88 ? 17.038 -6.703 -23.574 1.00 91.94 88 LEU A O 1
ATOM 642 N N . LEU A 1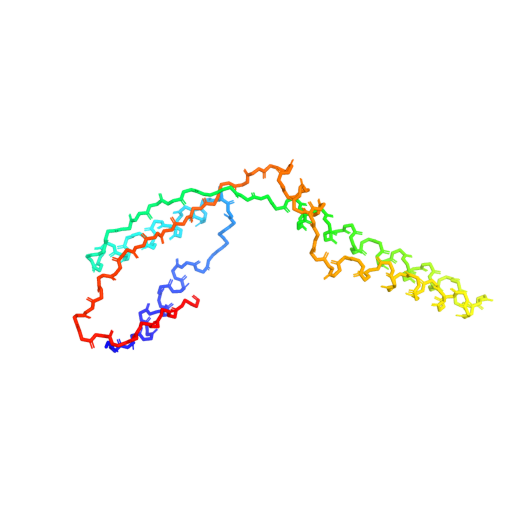 89 ? 15.867 -6.892 -25.484 1.00 91.44 89 LEU A N 1
ATOM 643 C CA . LEU A 1 89 ? 14.583 -7.155 -24.828 1.00 91.44 89 LEU A CA 1
ATOM 644 C C . LEU A 1 89 ? 14.596 -8.487 -24.064 1.00 91.44 89 LEU A C 1
ATOM 646 O O . LEU A 1 89 ? 14.174 -8.536 -22.908 1.00 91.44 89 LEU A O 1
ATOM 650 N N . LEU A 1 90 ? 15.130 -9.549 -24.674 1.00 93.44 90 LEU A N 1
ATOM 651 C CA . LEU A 1 90 ? 15.313 -10.854 -24.029 1.00 93.44 90 LEU A CA 1
ATOM 652 C C . LEU A 1 90 ? 16.234 -10.762 -22.814 1.00 93.44 90 LEU A C 1
ATOM 654 O O . LEU A 1 90 ? 15.927 -11.326 -21.767 1.00 93.44 90 LEU A O 1
ATOM 658 N N . LEU A 1 91 ? 17.341 -10.028 -22.928 1.00 90.88 91 LEU A N 1
ATOM 659 C CA . LEU A 1 91 ? 18.276 -9.830 -21.827 1.00 90.88 91 LEU A CA 1
ATOM 660 C C . LEU A 1 91 ? 17.619 -9.063 -20.674 1.00 90.88 91 LEU A C 1
ATOM 662 O O . LEU A 1 91 ? 17.769 -9.470 -19.525 1.00 90.88 91 LEU A O 1
ATOM 666 N N . GLY A 1 92 ? 16.831 -8.025 -20.969 1.00 87.56 92 GLY A N 1
ATOM 667 C CA . GLY A 1 92 ? 16.029 -7.318 -19.968 1.00 87.56 92 GLY A CA 1
ATOM 668 C C . GLY A 1 92 ? 15.005 -8.225 -19.277 1.00 87.56 92 GLY A C 1
ATOM 669 O O . GLY A 1 92 ? 14.904 -8.219 -18.051 1.00 87.56 92 GLY A O 1
ATOM 670 N N . PHE A 1 93 ? 14.296 -9.060 -20.042 1.00 87.25 93 PHE A N 1
ATOM 671 C CA . PHE A 1 93 ? 13.340 -10.030 -19.501 1.00 87.25 93 PHE A CA 1
ATOM 672 C C . PHE A 1 93 ? 14.017 -11.051 -18.575 1.00 87.25 93 PHE A C 1
ATOM 674 O O . PHE A 1 93 ? 13.579 -11.254 -17.443 1.00 87.25 93 PHE A O 1
ATOM 681 N N . LEU A 1 94 ? 15.122 -11.655 -19.023 1.00 89.31 94 LEU A N 1
ATOM 682 C CA . LEU A 1 94 ? 15.869 -12.644 -18.244 1.00 89.31 94 LEU A CA 1
ATOM 683 C C . LEU A 1 94 ? 16.507 -12.031 -16.993 1.00 89.31 94 LEU A C 1
ATOM 685 O O . LEU A 1 94 ? 16.483 -12.654 -15.933 1.00 89.31 94 LEU A O 1
ATOM 689 N N . ALA A 1 95 ? 17.021 -10.802 -17.086 1.00 82.94 95 ALA A N 1
ATOM 690 C CA . ALA A 1 95 ? 17.549 -10.059 -15.942 1.00 82.94 95 ALA A CA 1
ATOM 691 C C . ALA A 1 95 ? 16.465 -9.712 -14.904 1.00 82.94 95 ALA A C 1
ATOM 693 O O . ALA A 1 95 ? 16.782 -9.531 -13.730 1.00 82.94 95 ALA A O 1
ATOM 694 N N . GLY A 1 96 ? 15.193 -9.662 -15.313 1.00 76.69 96 GLY A N 1
ATOM 695 C CA . GLY A 1 96 ? 14.046 -9.474 -14.423 1.00 76.69 96 GLY A CA 1
ATOM 696 C C . GLY A 1 96 ? 13.591 -10.741 -13.687 1.00 76.69 96 GLY A C 1
ATOM 697 O O . GLY A 1 96 ? 12.974 -10.633 -12.630 1.00 76.69 96 GLY A O 1
ATOM 698 N N . LEU A 1 97 ? 13.917 -11.946 -14.175 1.00 79.44 97 LEU A N 1
ATOM 699 C CA . LEU A 1 97 ? 13.479 -13.208 -13.551 1.00 79.44 97 LEU A CA 1
ATOM 700 C C . LEU A 1 97 ? 13.969 -13.396 -12.101 1.00 79.44 97 LEU A C 1
ATOM 702 O O . LEU A 1 97 ? 13.196 -13.867 -11.269 1.00 79.44 97 LEU A O 1
ATOM 706 N N . PRO A 1 98 ? 15.210 -13.033 -11.725 1.00 71.31 98 PRO A N 1
ATOM 707 C CA . PRO A 1 98 ? 15.630 -13.086 -10.327 1.00 71.31 98 PRO A CA 1
ATOM 708 C C . PRO A 1 98 ? 14.822 -12.155 -9.415 1.00 71.31 98 PRO A C 1
ATOM 710 O O . PRO A 1 98 ? 14.641 -12.483 -8.245 1.00 71.31 98 PRO A O 1
ATOM 713 N N . ALA A 1 99 ? 14.302 -11.036 -9.935 1.00 67.12 99 ALA A N 1
ATOM 714 C CA . ALA A 1 99 ? 13.469 -10.110 -9.165 1.00 67.12 99 ALA A CA 1
ATOM 715 C C . ALA A 1 99 ? 12.090 -10.700 -8.820 1.00 67.12 99 ALA A C 1
ATOM 717 O O . ALA A 1 99 ? 11.451 -10.241 -7.877 1.00 67.12 99 ALA A O 1
ATOM 718 N N . THR A 1 100 ? 11.644 -11.754 -9.517 1.00 69.12 100 THR A N 1
ATOM 719 C CA . THR A 1 100 ? 10.408 -12.475 -9.167 1.00 69.12 100 THR A CA 1
ATOM 720 C C . THR A 1 100 ? 10.612 -13.490 -8.043 1.00 69.12 100 THR A C 1
ATOM 722 O O . THR A 1 100 ? 9.654 -14.134 -7.616 1.00 69.12 100 THR A O 1
ATOM 725 N N . ARG A 1 101 ? 11.851 -13.693 -7.576 1.00 73.56 101 ARG A N 1
ATOM 726 C CA . ARG A 1 101 ? 12.168 -14.641 -6.507 1.00 73.56 101 ARG A CA 1
ATOM 727 C C . ARG A 1 101 ? 12.455 -13.889 -5.217 1.00 73.56 101 ARG A C 1
ATOM 729 O O . ARG A 1 101 ? 13.440 -13.165 -5.108 1.00 73.56 101 ARG A O 1
ATOM 736 N N . TRP A 1 102 ? 11.614 -14.128 -4.217 1.00 67.56 102 TRP A N 1
ATOM 737 C CA . TRP A 1 102 ? 11.876 -13.688 -2.854 1.00 67.56 102 TRP A CA 1
ATOM 738 C C . TRP A 1 102 ? 13.176 -14.327 -2.343 1.00 67.56 102 TRP A C 1
ATOM 740 O O . TRP A 1 102 ? 13.340 -15.547 -2.417 1.00 67.56 102 TRP A O 1
ATOM 750 N N . ASN A 1 103 ? 14.128 -13.519 -1.870 1.00 76.44 103 ASN A N 1
ATOM 751 C CA . ASN A 1 103 ? 15.416 -14.008 -1.381 1.00 76.44 103 ASN A CA 1
ATOM 752 C C . ASN A 1 103 ? 15.850 -13.287 -0.091 1.00 76.44 103 ASN A C 1
ATOM 754 O O . ASN A 1 103 ? 15.438 -12.163 0.184 1.00 76.44 103 ASN A O 1
ATOM 758 N N . ARG A 1 104 ? 16.752 -13.915 0.675 1.00 72.44 104 ARG A N 1
ATOM 759 C CA . ARG A 1 104 ? 17.279 -13.369 1.944 1.00 72.44 104 ARG A CA 1
ATOM 760 C C . ARG A 1 104 ? 18.038 -12.043 1.797 1.00 72.44 104 ARG A C 1
ATOM 762 O O . ARG A 1 104 ? 18.245 -11.334 2.776 1.00 72.44 104 ARG A O 1
ATOM 769 N N . GLY A 1 105 ? 18.522 -11.719 0.600 1.00 72.12 105 GLY A N 1
ATOM 770 C CA . GLY A 1 105 ? 19.173 -10.439 0.321 1.00 72.12 105 GLY A CA 1
ATOM 771 C C . GLY A 1 105 ? 18.171 -9.286 0.286 1.00 72.12 105 GLY A C 1
ATOM 772 O O . GLY A 1 105 ? 18.458 -8.230 0.841 1.00 72.12 105 GLY A O 1
ATOM 773 N N . ILE A 1 106 ? 16.994 -9.521 -0.300 1.00 68.69 106 ILE A N 1
ATOM 774 C CA . ILE A 1 106 ? 15.856 -8.593 -0.326 1.00 68.69 106 ILE A CA 1
ATOM 775 C C . ILE A 1 106 ? 15.361 -8.346 1.103 1.00 68.69 106 ILE A C 1
ATOM 777 O O . ILE A 1 106 ? 15.202 -7.192 1.484 1.00 68.69 106 ILE A O 1
ATOM 781 N N . GLU A 1 107 ? 15.229 -9.395 1.921 1.00 67.38 107 GLU A N 1
ATOM 782 C CA . GLU A 1 107 ? 14.864 -9.278 3.347 1.00 67.38 107 GLU A CA 1
ATOM 783 C C . GLU A 1 107 ? 15.823 -8.354 4.111 1.00 67.38 107 GLU A C 1
ATOM 785 O O . GLU A 1 107 ? 15.402 -7.378 4.721 1.00 67.38 107 GLU A O 1
ATOM 790 N N . ARG A 1 108 ? 17.138 -8.560 3.974 1.00 71.25 108 ARG A N 1
ATOM 791 C CA . ARG A 1 108 ? 18.138 -7.684 4.614 1.00 71.25 108 ARG A CA 1
ATOM 792 C C . ARG A 1 108 ? 18.104 -6.243 4.109 1.00 71.25 108 ARG A C 1
ATOM 794 O O . ARG A 1 108 ? 18.578 -5.343 4.797 1.00 71.25 108 ARG A O 1
ATOM 801 N N . LEU A 1 109 ? 17.644 -6.026 2.880 1.00 65.25 109 LEU A N 1
ATOM 802 C CA . LEU A 1 109 ? 17.518 -4.695 2.295 1.00 65.25 109 LEU A CA 1
ATOM 803 C C . LEU A 1 109 ? 16.259 -3.986 2.813 1.00 65.25 109 LEU A C 1
ATOM 805 O O . LEU A 1 109 ? 16.305 -2.775 3.019 1.00 65.25 109 LEU A O 1
ATOM 809 N N . LEU A 1 110 ? 15.185 -4.738 3.095 1.00 62.88 110 LEU A N 1
ATOM 810 C CA . LEU A 1 110 ? 14.029 -4.249 3.851 1.00 62.88 110 LEU A CA 1
ATOM 811 C C . LEU A 1 110 ? 14.478 -3.821 5.250 1.00 62.88 110 LEU A C 1
ATOM 813 O O . LEU A 1 110 ? 14.255 -2.677 5.630 1.00 62.88 110 LEU A O 1
ATOM 817 N N . ASP A 1 111 ? 15.221 -4.661 5.965 1.00 66.00 111 ASP A N 1
ATOM 818 C CA . ASP A 1 111 ? 15.613 -4.380 7.354 1.00 66.00 111 ASP A CA 1
ATOM 819 C C . ASP A 1 111 ? 16.519 -3.144 7.528 1.00 66.00 111 ASP A C 1
ATOM 821 O O . ASP A 1 111 ? 16.602 -2.585 8.619 1.00 66.00 111 ASP A O 1
ATOM 825 N N . ARG A 1 112 ? 17.198 -2.691 6.464 1.00 62.41 112 ARG A N 1
ATOM 826 C CA . ARG A 1 112 ? 18.168 -1.576 6.497 1.00 62.41 112 ARG A CA 1
ATOM 827 C C . ARG A 1 112 ? 17.571 -0.174 6.313 1.00 62.41 112 ARG A C 1
ATOM 829 O O . ARG A 1 112 ? 18.324 0.797 6.359 1.00 62.41 112 ARG A O 1
ATOM 836 N N . GLY A 1 113 ? 16.270 -0.049 6.056 1.00 58.62 113 GLY A N 1
ATOM 837 C CA . GLY A 1 113 ? 15.627 1.243 5.786 1.00 58.62 113 GLY A CA 1
ATOM 838 C C . GLY A 1 113 ? 15.090 1.964 7.025 1.00 58.62 113 GLY A C 1
ATOM 839 O O . GLY A 1 113 ? 15.063 1.414 8.124 1.00 58.62 113 GLY A O 1
ATOM 840 N N . ALA A 1 114 ? 14.623 3.204 6.834 1.00 59.72 114 ALA A N 1
ATOM 841 C CA . ALA A 1 114 ? 13.878 3.936 7.854 1.00 59.72 114 ALA A CA 1
ATOM 842 C C . ALA A 1 114 ? 12.625 3.136 8.234 1.00 59.72 114 ALA A C 1
ATOM 844 O O . ALA A 1 114 ? 11.688 3.011 7.434 1.00 59.72 114 ALA A O 1
ATOM 845 N N . GLN A 1 115 ? 12.632 2.567 9.440 1.00 66.75 115 GLN A N 1
ATOM 846 C CA . GLN A 1 115 ? 11.489 1.827 9.948 1.00 66.75 115 GLN A CA 1
ATOM 847 C C . GLN A 1 115 ? 10.336 2.797 10.160 1.00 66.75 115 GLN A C 1
ATOM 849 O O . GLN A 1 115 ? 10.401 3.716 10.973 1.00 66.75 115 GLN A O 1
ATOM 854 N N . HIS A 1 116 ? 9.290 2.604 9.372 1.00 69.81 116 HIS A N 1
ATOM 855 C CA . HIS A 1 116 ? 8.013 3.229 9.610 1.00 69.81 116 HIS A CA 1
ATOM 856 C C . HIS A 1 116 ? 7.321 2.436 10.704 1.00 69.81 116 HIS A C 1
ATOM 858 O O . HIS A 1 116 ? 7.211 1.210 10.627 1.00 69.81 116 HIS A O 1
ATOM 864 N N . GLU A 1 117 ? 6.853 3.152 11.716 1.00 72.00 117 GLU A N 1
ATOM 865 C CA . GLU A 1 117 ? 6.018 2.562 12.743 1.00 72.00 117 GLU A CA 1
ATOM 866 C C . GLU A 1 117 ? 4.613 2.359 12.160 1.00 72.00 117 GLU A C 1
ATOM 868 O O . GLU A 1 117 ? 3.935 3.299 11.723 1.00 72.00 117 GLU A O 1
ATOM 873 N N . GLY A 1 118 ? 4.219 1.096 12.067 1.00 77.88 118 GLY A N 1
ATOM 874 C CA . GLY A 1 118 ? 2.857 0.652 11.846 1.00 77.88 118 GLY A CA 1
ATOM 875 C C . GLY A 1 118 ? 2.218 0.278 13.178 1.00 77.88 118 GLY A C 1
ATOM 876 O O . GLY A 1 118 ? 2.902 -0.034 14.150 1.00 77.88 118 GLY A O 1
ATOM 877 N N . ILE A 1 119 ? 0.890 0.330 13.230 1.00 81.50 119 ILE A N 1
ATOM 878 C CA . ILE A 1 119 ? 0.130 -0.027 14.426 1.00 81.50 119 ILE A CA 1
ATOM 879 C C . ILE A 1 119 ? -0.980 -0.988 14.029 1.00 81.50 119 ILE A C 1
ATOM 881 O O . ILE A 1 119 ? -1.796 -0.670 13.162 1.00 81.50 119 ILE A O 1
ATOM 885 N N . ASN A 1 120 ? -1.023 -2.129 14.702 1.00 84.44 120 ASN A N 1
ATOM 886 C CA . ASN A 1 120 ? -2.140 -3.053 14.662 1.00 84.44 120 ASN A CA 1
ATOM 887 C C . ASN A 1 120 ? -3.121 -2.714 15.784 1.00 84.44 120 ASN A C 1
ATOM 889 O O . ASN A 1 120 ? -2.729 -2.383 16.904 1.00 84.44 120 ASN A O 1
ATOM 893 N N . VAL A 1 121 ? -4.410 -2.804 15.468 1.00 84.38 121 VAL A N 1
ATOM 894 C CA . VAL A 1 121 ? -5.488 -2.780 16.456 1.00 84.38 121 VAL A CA 1
ATOM 895 C C . VAL A 1 121 ? -6.013 -4.205 16.541 1.00 84.38 121 VAL A C 1
ATOM 897 O O . VAL A 1 121 ? -6.686 -4.670 15.623 1.00 84.38 121 VAL A O 1
ATOM 900 N N . VAL A 1 122 ? -5.639 -4.906 17.605 1.00 86.25 122 VAL A N 1
ATOM 901 C CA . VAL A 1 122 ? -5.953 -6.320 17.820 1.00 86.25 122 VAL A CA 1
ATOM 902 C C . VAL A 1 122 ? -7.069 -6.414 18.844 1.00 86.25 122 VAL A C 1
ATOM 904 O O . VAL A 1 122 ? -7.122 -5.638 19.792 1.00 86.25 122 VAL A O 1
ATOM 907 N N . VAL A 1 123 ? -7.993 -7.344 18.650 1.00 85.56 123 VAL A N 1
ATOM 908 C CA . VAL A 1 123 ? -9.100 -7.557 19.572 1.00 85.56 123 VAL A CA 1
ATOM 909 C C . VAL A 1 123 ? -9.347 -9.046 19.710 1.00 85.56 123 VAL A C 1
ATOM 911 O O . VAL A 1 123 ? -9.448 -9.760 18.712 1.00 85.56 123 VAL A O 1
ATOM 914 N N . GLU A 1 124 ? -9.442 -9.516 20.947 1.00 80.75 124 GLU A N 1
ATOM 915 C CA . GLU A 1 124 ? -9.867 -10.881 21.218 1.00 80.75 124 GLU A CA 1
ATOM 916 C C . GLU A 1 124 ? -11.392 -10.916 21.230 1.00 80.75 124 GLU A C 1
ATOM 918 O O . GLU A 1 124 ? -12.048 -10.260 22.039 1.00 80.75 124 GLU A O 1
ATOM 923 N N . VAL A 1 125 ? -11.970 -11.667 20.295 1.00 75.88 125 VAL A N 1
ATOM 924 C CA . VAL A 1 125 ? -13.406 -11.935 20.289 1.00 75.88 125 VAL A CA 1
ATOM 925 C C . VAL A 1 125 ? -13.601 -13.304 20.931 1.00 75.88 125 VAL A C 1
ATOM 927 O O . VAL A 1 125 ? -13.199 -14.300 20.322 1.00 75.88 125 VAL A O 1
ATOM 930 N N . PRO A 1 126 ? -14.186 -13.393 22.139 1.00 66.81 126 PRO A N 1
ATOM 931 C CA . PRO A 1 126 ? -14.429 -14.681 22.768 1.00 66.81 126 PRO A CA 1
ATOM 932 C C . PRO A 1 126 ? -15.340 -15.519 21.869 1.00 66.81 126 PRO A C 1
ATOM 934 O O . PRO A 1 126 ? -16.384 -15.052 21.400 1.00 66.81 126 PRO A O 1
ATOM 937 N N . ALA A 1 127 ? -14.925 -16.756 21.598 1.00 63.25 127 ALA A N 1
ATOM 938 C CA . ALA A 1 127 ? -15.727 -17.682 20.820 1.00 63.25 127 ALA A CA 1
ATOM 939 C C . ALA A 1 127 ? -17.047 -17.963 21.563 1.00 63.25 127 ALA A C 1
ATOM 941 O O . ALA A 1 127 ? -17.019 -18.257 22.761 1.00 63.25 127 ALA A O 1
ATOM 942 N N . PRO A 1 128 ? -18.212 -17.899 20.892 1.00 65.38 128 PRO A N 1
ATOM 943 C CA . PRO A 1 128 ? -19.426 -18.485 21.440 1.00 65.38 128 PRO A CA 1
ATOM 944 C C . PRO A 1 128 ? -19.182 -19.978 21.681 1.00 65.38 128 PRO A C 1
ATOM 946 O O . PRO A 1 128 ? -18.572 -20.631 20.835 1.00 65.38 128 PRO A O 1
ATOM 949 N N . ALA A 1 129 ? -19.678 -20.516 22.797 1.00 63.31 129 ALA A N 1
ATOM 950 C CA . ALA A 1 129 ? -19.437 -21.903 23.208 1.00 63.31 129 ALA A CA 1
ATOM 951 C C . ALA A 1 129 ? -19.841 -22.967 22.157 1.00 63.31 129 ALA A C 1
ATOM 953 O O . ALA A 1 129 ? -19.317 -24.073 22.199 1.00 63.31 129 ALA A O 1
ATOM 954 N N . ASP A 1 130 ? -20.700 -22.608 21.192 1.00 64.44 130 ASP A N 1
ATOM 955 C CA . ASP A 1 130 ? -21.255 -23.498 20.158 1.00 64.44 130 ASP A CA 1
ATOM 956 C C . ASP A 1 130 ? -20.745 -23.210 18.725 1.00 64.44 130 ASP A C 1
ATOM 958 O O . ASP A 1 130 ? -21.381 -23.587 17.739 1.00 64.44 130 ASP A O 1
ATOM 962 N N . ALA A 1 131 ? -19.639 -22.478 18.554 1.00 58.50 131 ALA A N 1
ATOM 963 C CA . ALA A 1 131 ? -19.148 -22.110 17.222 1.00 58.50 131 ALA A CA 1
ATOM 964 C C . ALA A 1 131 ? -18.116 -23.115 16.670 1.00 58.50 131 ALA A C 1
ATOM 966 O O . ALA A 1 131 ? -16.940 -23.058 17.014 1.00 58.50 131 ALA A O 1
ATOM 967 N N . ASP A 1 132 ? -18.529 -23.972 15.727 1.00 55.09 132 ASP A N 1
ATOM 968 C CA . ASP A 1 132 ? -17.628 -24.932 15.056 1.00 55.09 132 ASP A CA 1
ATOM 969 C C . ASP A 1 132 ? -16.584 -24.270 14.133 1.00 55.09 132 ASP A C 1
ATOM 971 O O . ASP A 1 132 ? -15.537 -24.858 13.850 1.00 55.09 132 ASP A O 1
ATOM 975 N N . ARG A 1 133 ? -16.854 -23.061 13.610 1.00 51.22 133 ARG A N 1
ATOM 976 C CA . ARG A 1 133 ? -15.938 -22.305 12.731 1.00 51.22 133 ARG A CA 1
ATOM 977 C C . ARG A 1 133 ? -16.129 -20.795 12.857 1.00 51.22 133 ARG A C 1
ATOM 979 O O . ARG A 1 133 ? -17.252 -20.297 12.820 1.00 51.22 133 ARG A O 1
ATOM 986 N N . HIS A 1 134 ? -15.015 -20.065 12.880 1.00 54.03 134 HIS A N 1
ATOM 987 C CA . HIS A 1 134 ? -14.982 -18.605 12.815 1.00 54.03 134 HIS A CA 1
ATOM 988 C C . HIS A 1 134 ? -14.508 -18.147 11.435 1.00 54.03 134 HIS A C 1
ATOM 990 O O . HIS A 1 134 ? -13.483 -18.612 10.941 1.00 54.03 134 HIS A O 1
ATOM 996 N N . LEU A 1 135 ? -15.239 -17.218 10.819 1.00 47.00 135 LEU A N 1
ATOM 997 C CA . LEU A 1 135 ? -14.828 -16.560 9.581 1.00 47.00 135 LEU A CA 1
ATOM 998 C C . LEU A 1 135 ? -14.798 -15.053 9.837 1.00 47.00 135 LEU A C 1
ATOM 1000 O O . LEU A 1 135 ? -15.843 -14.425 9.999 1.00 47.00 135 LEU A O 1
ATOM 1004 N N . ILE A 1 136 ? -13.597 -14.484 9.920 1.00 51.41 136 ILE A N 1
ATOM 1005 C CA . ILE A 1 136 ? -13.403 -13.037 10.025 1.00 51.41 136 ILE A CA 1
ATOM 1006 C C . ILE A 1 136 ? -13.236 -12.514 8.600 1.00 51.41 136 ILE A C 1
ATOM 1008 O O . ILE A 1 136 ? -12.208 -12.738 7.965 1.00 51.41 136 ILE A O 1
ATOM 1012 N N . LEU A 1 137 ? -14.267 -11.851 8.081 1.00 39.19 137 LEU A N 1
ATOM 1013 C CA . LEU A 1 137 ? -14.191 -11.142 6.806 1.00 39.19 137 LEU A CA 1
ATOM 1014 C C . LEU A 1 137 ? -13.619 -9.751 7.071 1.00 39.19 137 LEU A C 1
ATOM 1016 O O . LEU A 1 137 ? -14.315 -8.887 7.601 1.00 39.19 137 LEU A O 1
ATOM 1020 N N . MET A 1 138 ? -12.353 -9.548 6.712 1.00 39.16 138 MET A N 1
ATOM 1021 C CA . MET A 1 138 ? -11.776 -8.211 6.591 1.00 39.16 138 MET A CA 1
ATOM 1022 C C . MET A 1 138 ? -11.865 -7.785 5.123 1.00 39.16 138 MET A C 1
ATOM 1024 O O . MET A 1 138 ? -11.405 -8.518 4.247 1.00 39.16 138 MET A O 1
ATOM 1028 N N . ALA A 1 139 ? -12.486 -6.634 4.869 1.00 32.81 139 ALA A N 1
ATOM 1029 C CA . ALA A 1 139 ? -12.587 -5.990 3.560 1.00 32.81 139 ALA A CA 1
ATOM 1030 C C . ALA A 1 139 ? -12.034 -4.565 3.647 1.00 32.81 139 ALA A C 1
ATOM 1032 O O . ALA A 1 139 ? -12.250 -3.923 4.702 1.00 32.81 139 ALA A O 1
#